Protein AF-A0A941W0R6-F1 (afdb_monomer)

Radius of gyration: 14.32 Å; Cα contacts (8 Å, |Δi|>4): 228; chains: 1; bounding box: 32×29×42 Å

pLDDT: mean 78.8, std 10.46, range [39.97, 89.06]

Solvent-accessible surface area (backbone atoms only — not comparable to full-atom values): 5483 Å² total; per-residue (Å²): 129,91,82,47,37,38,59,55,15,20,52,53,25,25,52,52,34,41,53,53,44,52,53,34,68,80,35,56,68,47,50,74,68,55,45,52,67,53,50,49,32,51,42,7,21,52,12,0,23,45,16,18,58,65,39,83,90,55,53,65,67,58,17,19,52,42,0,16,53,17,5,19,53,9,28,32,54,17,35,52,51,31,35,75,73,66,79,43,66,72,75,51,27,59,54,38,17,53,47,7,20,53,25,0,22,52,15,6,40,50,31,60,67,58,59,60,75,79,114

Nearest PDB structures (foldseek):
  7pmx-assembly1_A  TM=2.601E-01  e=2.038E+00  Homo sapiens

Foldseek 3Di:
DPPQQLVVLLVVLLVQLQVLLVVCVVPVVCVVVVVNLVSLLVSLLSSLLSNLLVPPPDDLVVSLQSQLVSQLSSQLSSVVSNVVVVNDDPVVSVVSSVSSSNSRSNSSNVNVVVVVVPD

Mean predicted aligned error: 7.2 Å

Structure (mmCIF, N/CA/C/O backbone):
data_AF-A0A941W0R6-F1
#
_entry.id   AF-A0A941W0R6-F1
#
loop_
_atom_site.group_PDB
_atom_site.id
_atom_site.type_symbol
_atom_site.label_atom_id
_atom_site.label_alt_id
_atom_site.label_comp_id
_atom_site.label_asym_id
_atom_site.label_entity_id
_atom_site.label_seq_id
_atom_site.pdbx_PDB_ins_code
_atom_site.Cartn_x
_atom_site.Cartn_y
_atom_site.Cartn_z
_atom_site.occupancy
_atom_site.B_iso_or_equiv
_atom_site.auth_seq_id
_atom_site.auth_comp_id
_atom_site.auth_asym_id
_atom_site.auth_atom_id
_atom_site.pdbx_PDB_model_num
ATOM 1 N N . MET A 1 1 ? -9.851 -0.411 -24.935 1.00 40.41 1 MET A N 1
ATOM 2 C CA . MET A 1 1 ? -10.184 -0.100 -23.525 1.00 40.41 1 MET A CA 1
ATOM 3 C C . MET A 1 1 ? -8.895 -0.202 -22.721 1.00 40.41 1 MET A C 1
ATOM 5 O O . MET A 1 1 ? -8.222 -1.217 -22.845 1.00 40.41 1 MET A O 1
ATOM 9 N N . ALA A 1 2 ? -8.473 0.874 -22.050 1.00 39.97 2 ALA A N 1
ATOM 10 C CA . ALA A 1 2 ? -7.117 1.051 -21.518 1.00 39.97 2 ALA A CA 1
ATOM 11 C C . ALA A 1 2 ? -6.726 -0.046 -20.508 1.00 39.97 2 ALA A C 1
ATOM 13 O O . ALA A 1 2 ? -7.045 0.023 -19.326 1.00 39.97 2 ALA A O 1
ATOM 14 N N . ASN A 1 3 ? -6.029 -1.077 -20.985 1.00 55.22 3 ASN A N 1
ATOM 15 C CA . ASN A 1 3 ? -5.582 -2.227 -20.202 1.00 55.22 3 ASN A CA 1
ATOM 16 C C . ASN A 1 3 ? -4.275 -1.897 -19.457 1.00 55.22 3 ASN A C 1
ATOM 18 O O . ASN A 1 3 ? -3.305 -2.650 -19.525 1.00 55.22 3 ASN A O 1
ATOM 22 N N . SER A 1 4 ? -4.221 -0.729 -18.813 1.00 71.75 4 SER A N 1
ATOM 23 C CA . SER A 1 4 ? -3.016 -0.255 -18.138 1.00 71.75 4 SER A CA 1
ATOM 24 C C . SER A 1 4 ? -2.790 -1.097 -16.878 1.00 71.75 4 SER A C 1
ATOM 26 O O . SER A 1 4 ? -3.672 -1.149 -16.016 1.00 71.75 4 SER A O 1
ATOM 28 N N . PRO A 1 5 ? -1.634 -1.761 -16.731 1.00 77.00 5 PRO A N 1
ATOM 29 C CA . PRO A 1 5 ? -1.363 -2.673 -15.617 1.00 77.00 5 PRO A CA 1
ATOM 30 C C . PRO A 1 5 ? -1.497 -2.001 -14.244 1.00 77.00 5 PRO A C 1
ATOM 32 O O . PRO A 1 5 ? -1.936 -2.633 -13.287 1.00 77.00 5 PRO A O 1
ATOM 35 N N . THR A 1 6 ? -1.236 -0.696 -14.172 1.00 76.81 6 THR A N 1
ATOM 36 C CA . THR A 1 6 ? -1.455 0.146 -12.989 1.00 76.81 6 THR A CA 1
ATOM 37 C C . THR A 1 6 ? -2.925 0.222 -12.572 1.00 76.81 6 THR A C 1
ATOM 39 O O . THR A 1 6 ? -3.209 0.148 -11.384 1.00 76.81 6 THR A O 1
ATOM 42 N N . ILE A 1 7 ? -3.869 0.316 -13.517 1.00 81.19 7 ILE A N 1
ATOM 43 C CA . ILE A 1 7 ? -5.309 0.404 -13.211 1.00 81.19 7 ILE A CA 1
ATOM 44 C C . ILE A 1 7 ? -5.815 -0.930 -12.663 1.00 81.19 7 ILE A C 1
ATOM 46 O O . ILE A 1 7 ? -6.550 -0.953 -11.680 1.00 81.19 7 ILE A O 1
ATOM 50 N N . LYS A 1 8 ? -5.385 -2.053 -13.256 1.00 83.69 8 LYS A N 1
ATOM 51 C CA . LYS A 1 8 ? -5.716 -3.388 -12.732 1.00 83.69 8 LYS A CA 1
ATOM 52 C C . LYS A 1 8 ? -5.158 -3.597 -11.332 1.00 83.69 8 LYS A C 1
ATOM 54 O O . LYS A 1 8 ? -5.874 -4.076 -10.460 1.00 83.69 8 LYS A O 1
ATOM 59 N N . ALA A 1 9 ? -3.895 -3.231 -11.128 1.00 83.69 9 ALA A N 1
ATOM 60 C CA . ALA A 1 9 ? -3.255 -3.323 -9.827 1.00 83.69 9 ALA A CA 1
ATOM 61 C C . ALA A 1 9 ? -3.988 -2.472 -8.790 1.00 83.69 9 ALA A C 1
ATOM 63 O O . ALA A 1 9 ? -4.323 -2.991 -7.734 1.00 83.69 9 ALA A O 1
ATOM 64 N N . LEU A 1 10 ? -4.313 -1.220 -9.119 1.00 84.69 10 LEU A N 1
ATOM 65 C CA . LEU A 1 10 ? -5.071 -0.323 -8.251 1.00 84.69 10 LEU A CA 1
ATOM 66 C C . LEU A 1 10 ? -6.441 -0.917 -7.910 1.00 84.69 10 LEU A C 1
ATOM 68 O O . LEU A 1 10 ? -6.776 -0.990 -6.738 1.00 84.69 10 LEU A O 1
ATOM 72 N N . GLY A 1 11 ? -7.183 -1.437 -8.892 1.00 84.81 11 GLY A N 1
ATOM 73 C CA . GLY A 1 11 ? -8.467 -2.100 -8.647 1.00 84.81 11 GLY A CA 1
ATOM 74 C C . GLY A 1 11 ? -8.355 -3.291 -7.689 1.00 84.81 11 GLY A C 1
ATOM 75 O O . GLY A 1 11 ? -9.101 -3.368 -6.717 1.00 84.81 11 GLY A O 1
ATOM 76 N N . ILE A 1 12 ? -7.387 -4.189 -7.912 1.00 86.50 12 ILE A N 1
ATOM 77 C CA . ILE A 1 12 ? -7.142 -5.339 -7.024 1.00 86.50 12 ILE A CA 1
ATOM 78 C C . ILE A 1 12 ? -6.722 -4.866 -5.626 1.00 86.50 12 ILE A C 1
ATOM 80 O O . ILE A 1 12 ? -7.243 -5.356 -4.627 1.00 86.50 12 ILE A O 1
ATOM 84 N N . GLY A 1 13 ? -5.810 -3.896 -5.549 1.00 85.00 13 GLY A N 1
ATOM 85 C CA . GLY A 1 13 ? -5.323 -3.324 -4.298 1.00 85.00 13 GLY A CA 1
ATOM 86 C C . GLY A 1 13 ? -6.431 -2.656 -3.490 1.00 85.00 13 GLY A C 1
ATOM 87 O O . GLY A 1 13 ? -6.513 -2.864 -2.283 1.00 85.00 13 GLY A O 1
ATOM 88 N N . THR A 1 14 ? -7.321 -1.909 -4.146 1.00 84.81 14 THR A N 1
ATOM 89 C CA . THR A 1 14 ? -8.486 -1.288 -3.510 1.00 84.81 14 THR A CA 1
ATOM 90 C C . THR A 1 14 ? -9.445 -2.344 -2.978 1.00 84.81 14 THR A C 1
ATOM 92 O O . THR A 1 14 ? -9.871 -2.235 -1.835 1.00 84.81 14 THR A O 1
ATOM 95 N N . VAL A 1 15 ? -9.752 -3.389 -3.753 1.00 87.00 15 VAL A N 1
ATOM 96 C CA . VAL A 1 15 ? -10.620 -4.481 -3.278 1.00 87.00 15 VAL A CA 1
ATOM 97 C C . VAL A 1 15 ? -10.009 -5.161 -2.052 1.00 87.00 15 VAL A C 1
ATOM 99 O O . VAL A 1 15 ? -10.704 -5.356 -1.060 1.00 87.00 15 VAL A O 1
ATOM 102 N N . LEU A 1 16 ? -8.707 -5.463 -2.077 1.00 85.94 16 LEU A N 1
ATOM 103 C CA . LEU A 1 16 ? -8.007 -6.060 -0.935 1.00 85.94 16 LEU A CA 1
ATOM 104 C C . LEU A 1 16 ? -8.016 -5.148 0.298 1.00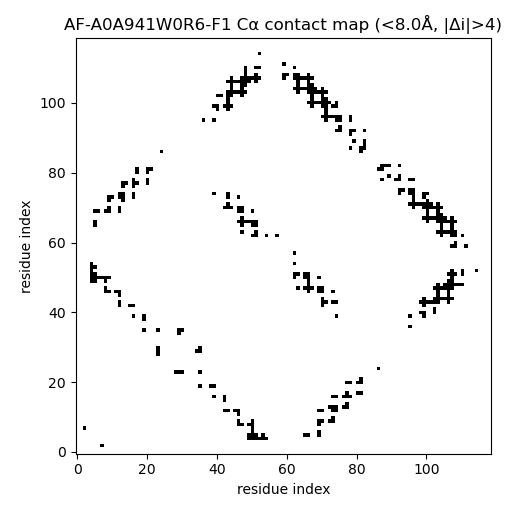 85.94 16 LEU A C 1
ATOM 106 O O . LEU A 1 16 ? -8.258 -5.630 1.402 1.00 85.94 16 LEU A O 1
ATOM 110 N N . GLN A 1 17 ? -7.789 -3.845 0.115 1.00 84.88 17 GLN A N 1
ATOM 111 C CA . GLN A 1 17 ? -7.866 -2.856 1.190 1.00 84.88 17 GLN A CA 1
ATOM 112 C C . GLN A 1 17 ? -9.273 -2.783 1.794 1.00 84.88 17 GLN A C 1
ATOM 114 O O . GLN A 1 17 ? -9.419 -2.828 3.010 1.00 84.88 17 GLN A O 1
ATOM 119 N N . VAL A 1 18 ? -10.317 -2.739 0.963 1.00 83.06 18 VAL A N 1
ATOM 120 C CA . VAL A 1 18 ? -11.709 -2.704 1.436 1.00 83.06 18 VAL A CA 1
ATOM 121 C C . VAL A 1 18 ? -12.065 -3.979 2.198 1.00 83.06 18 VAL A C 1
ATOM 123 O O . VAL A 1 18 ? -12.637 -3.896 3.279 1.00 83.06 18 VAL A O 1
ATOM 126 N N . VAL A 1 19 ? -11.692 -5.157 1.688 1.00 84.62 19 VAL A N 1
ATOM 127 C CA . VAL A 1 19 ? -11.919 -6.433 2.389 1.00 84.62 19 VAL A CA 1
ATOM 128 C C . VAL A 1 19 ? -11.219 -6.441 3.746 1.00 84.62 19 VAL A C 1
ATOM 130 O O . VAL A 1 19 ? -11.808 -6.855 4.739 1.00 84.62 19 VAL A O 1
ATOM 133 N N . MET A 1 20 ? -9.981 -5.959 3.806 1.00 84.25 20 MET A N 1
ATOM 134 C CA . MET A 1 20 ? -9.204 -5.895 5.040 1.00 84.25 20 MET A CA 1
ATOM 135 C C . MET A 1 20 ? -9.814 -4.928 6.068 1.00 84.25 20 MET A C 1
ATOM 137 O O . MET A 1 20 ? -9.930 -5.287 7.239 1.00 84.25 20 MET A O 1
ATOM 141 N N . VAL A 1 21 ? -10.270 -3.756 5.625 1.00 81.06 21 VAL A N 1
ATOM 142 C CA . VAL A 1 21 ? -10.999 -2.791 6.460 1.00 81.06 21 VAL A CA 1
ATOM 143 C C . VAL A 1 21 ? -12.284 -3.406 7.009 1.00 81.06 21 VAL A C 1
ATOM 145 O O . VAL A 1 21 ? -12.516 -3.357 8.212 1.00 81.06 21 VAL A O 1
ATOM 148 N N . LEU A 1 22 ? -13.084 -4.049 6.153 1.00 81.25 22 LEU A N 1
ATOM 149 C CA . LEU A 1 22 ? -14.323 -4.705 6.572 1.00 81.25 22 LEU A CA 1
ATOM 150 C C . LEU A 1 22 ? -14.052 -5.799 7.608 1.00 81.25 22 LEU A C 1
ATOM 152 O O . LEU A 1 22 ? -14.691 -5.820 8.655 1.00 81.25 22 LEU A O 1
ATOM 156 N N . LEU A 1 23 ? -13.082 -6.682 7.355 1.00 80.88 23 LEU A N 1
ATOM 157 C CA . LEU A 1 23 ? -12.707 -7.743 8.297 1.00 80.88 23 LEU A CA 1
ATOM 158 C C . LEU A 1 23 ? -12.299 -7.186 9.657 1.00 80.88 23 LEU A C 1
ATOM 160 O O . LEU A 1 23 ? -12.639 -7.750 10.693 1.00 80.88 23 LEU A O 1
ATOM 164 N N . GLY A 1 24 ? -11.569 -6.081 9.652 1.00 72.19 24 GLY A N 1
ATOM 165 C CA . GLY A 1 24 ? -11.121 -5.453 10.872 1.00 72.19 24 GLY A CA 1
ATOM 166 C C . GLY A 1 24 ? -12.205 -4.685 11.634 1.00 72.19 24 GLY A C 1
ATOM 167 O O . GLY A 1 24 ? -12.138 -4.649 12.858 1.00 72.19 24 GLY A O 1
ATOM 168 N N . ASN A 1 25 ? -13.227 -4.171 10.944 1.00 75.88 25 ASN A N 1
ATOM 169 C CA . ASN A 1 25 ? -14.439 -3.635 11.571 1.00 75.88 25 ASN A CA 1
ATOM 170 C C . ASN A 1 25 ? -15.224 -4.744 12.299 1.00 75.88 25 ASN A C 1
ATOM 172 O O . ASN A 1 25 ? -15.585 -4.619 13.466 1.00 75.88 25 ASN A O 1
ATOM 176 N N . PHE A 1 26 ? -15.419 -5.894 11.643 1.00 78.38 26 PHE A N 1
ATOM 177 C CA . PHE A 1 26 ? -16.123 -7.030 12.255 1.00 78.38 26 PHE A CA 1
ATOM 178 C C . PHE A 1 26 ? -15.316 -7.729 13.360 1.00 78.38 26 PHE A C 1
ATOM 180 O O . PHE A 1 26 ? -15.901 -8.400 14.211 1.00 78.38 26 PHE A O 1
ATOM 187 N N . VAL A 1 27 ? -13.985 -7.591 13.360 1.00 78.81 27 VAL A N 1
ATOM 188 C CA . VAL A 1 27 ? -13.088 -8.241 14.326 1.00 78.81 27 VAL A CA 1
ATOM 189 C C . VAL A 1 27 ? -12.105 -7.217 14.922 1.00 78.81 27 VAL A C 1
ATOM 191 O O . VAL A 1 27 ? -10.924 -7.197 14.556 1.00 78.81 27 VAL A O 1
ATOM 194 N N . PRO A 1 28 ? -12.546 -6.398 15.900 1.00 71.19 28 PRO A N 1
ATOM 195 C CA . PRO A 1 28 ? -11.727 -5.337 16.503 1.00 71.19 28 PRO A CA 1
ATOM 196 C C . PRO A 1 28 ? -10.426 -5.838 17.151 1.00 71.19 28 PRO A C 1
ATOM 198 O O . PRO A 1 28 ? -9.448 -5.100 17.275 1.00 71.19 28 PRO A O 1
ATOM 201 N N . SER A 1 29 ? -10.367 -7.119 17.535 1.00 74.88 29 SER A N 1
ATOM 202 C CA . SER A 1 29 ? -9.158 -7.745 18.083 1.00 74.88 29 SER A CA 1
ATOM 203 C C . SER A 1 29 ? -7.996 -7.791 17.082 1.00 74.88 29 SER A C 1
ATOM 205 O O . SER A 1 29 ? -6.840 -7.739 17.499 1.00 74.88 29 SER A O 1
ATOM 207 N N . LEU A 1 30 ? -8.269 -7.807 15.771 1.00 69.44 30 LEU A N 1
ATOM 208 C CA . LEU A 1 30 ? -7.232 -7.719 14.736 1.00 69.44 30 LEU A CA 1
ATOM 209 C C . LEU A 1 30 ? -6.615 -6.317 14.674 1.00 69.44 30 LEU A C 1
ATOM 211 O O . LEU A 1 30 ? -5.412 -6.171 14.443 1.00 69.44 30 LEU A O 1
ATOM 215 N N . GLN A 1 31 ? -7.426 -5.286 14.909 1.00 66.62 31 GLN A N 1
ATOM 216 C CA . GLN A 1 31 ? -6.956 -3.906 14.982 1.00 66.62 31 GLN A CA 1
ATOM 217 C C . GLN A 1 31 ? -6.092 -3.694 16.229 1.00 66.62 31 GLN A C 1
ATOM 219 O O . GLN A 1 31 ? -4.991 -3.153 16.125 1.00 66.62 31 GLN A O 1
ATOM 224 N N . ALA A 1 32 ? -6.540 -4.206 17.381 1.00 68.69 32 ALA A N 1
ATOM 225 C CA . ALA A 1 32 ? -5.808 -4.134 18.647 1.00 68.69 32 ALA A CA 1
ATOM 226 C C . ALA A 1 32 ? -4.457 -4.873 18.609 1.00 68.69 32 ALA A C 1
ATOM 228 O O . ALA A 1 32 ? -3.503 -4.451 19.256 1.00 68.69 32 ALA A O 1
ATOM 229 N N . ALA A 1 33 ? -4.348 -5.937 17.808 1.00 74.31 33 ALA A N 1
ATOM 230 C CA . ALA A 1 33 ? -3.106 -6.679 17.602 1.00 74.31 33 ALA A CA 1
ATOM 231 C C . ALA A 1 33 ? -2.095 -5.974 16.669 1.00 74.31 33 ALA A C 1
ATOM 233 O O . ALA A 1 33 ? -1.035 -6.529 16.386 1.00 74.31 33 ALA A O 1
ATOM 234 N N . GLY A 1 34 ? -2.4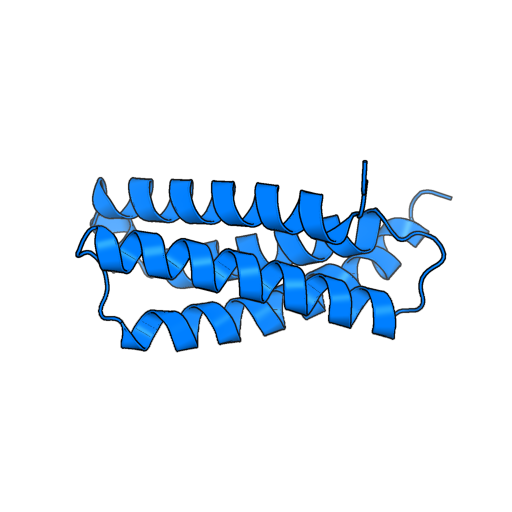09 -4.781 16.146 1.00 70.50 34 GLY A N 1
ATOM 235 C CA . GLY A 1 34 ? -1.524 -4.055 15.230 1.00 70.50 34 GLY A CA 1
ATOM 236 C C . GLY A 1 34 ? -1.398 -4.702 13.846 1.00 70.50 34 GLY A C 1
ATOM 237 O O . GLY A 1 34 ? -0.479 -4.383 13.092 1.00 70.50 34 GLY A O 1
ATOM 238 N N . LEU A 1 35 ? -2.323 -5.595 13.476 1.00 77.81 35 LEU A N 1
ATOM 239 C CA . LEU A 1 35 ? -2.301 -6.271 12.175 1.00 77.81 35 LEU A CA 1
ATOM 240 C C . LEU A 1 35 ? -2.713 -5.340 11.031 1.00 77.81 35 LEU A C 1
ATOM 242 O O . LEU A 1 35 ? -2.355 -5.592 9.884 1.00 77.81 35 LEU A O 1
ATOM 246 N N . PHE A 1 36 ? -3.413 -4.243 11.331 1.00 74.94 36 PHE A N 1
ATOM 247 C CA . PHE A 1 36 ? -3.890 -3.293 10.328 1.00 74.94 36 PHE A CA 1
ATOM 248 C C . PHE A 1 36 ? -2.765 -2.622 9.525 1.00 74.94 36 PHE A C 1
ATOM 250 O O . PHE A 1 36 ? -2.761 -2.739 8.298 1.00 74.94 36 PHE A O 1
ATOM 257 N N . PRO A 1 37 ? -1.779 -1.967 10.170 1.00 76.06 37 PRO A N 1
ATOM 258 C CA . PRO A 1 37 ? -0.640 -1.389 9.462 1.00 76.06 37 PRO A CA 1
ATOM 259 C C . PRO A 1 37 ? 0.174 -2.431 8.689 1.00 76.06 37 PRO A C 1
ATOM 261 O O . PRO A 1 37 ? 0.631 -2.157 7.578 1.00 76.06 37 PRO A O 1
ATOM 264 N N . ILE A 1 38 ? 0.331 -3.636 9.247 1.00 82.94 38 ILE A N 1
ATOM 265 C CA . ILE A 1 38 ? 1.084 -4.728 8.617 1.00 82.94 38 ILE A CA 1
ATOM 266 C C . ILE A 1 38 ? 0.366 -5.197 7.348 1.00 82.94 38 ILE A C 1
ATOM 268 O O . ILE A 1 38 ? 0.976 -5.253 6.280 1.00 82.94 38 ILE A O 1
ATOM 272 N N . ALA A 1 39 ? -0.934 -5.479 7.441 1.00 83.69 39 ALA A N 1
ATOM 273 C CA . ALA A 1 39 ? -1.750 -5.909 6.314 1.00 83.69 39 ALA A CA 1
ATOM 274 C C . ALA A 1 39 ? -1.853 -4.815 5.244 1.00 83.69 39 ALA A C 1
ATOM 276 O O . ALA A 1 39 ? -1.643 -5.099 4.068 1.00 83.69 39 ALA A O 1
ATOM 277 N N . GLY A 1 40 ? -2.080 -3.559 5.638 1.00 81.44 40 GLY A N 1
ATOM 278 C CA . GLY A 1 40 ? -2.115 -2.425 4.715 1.00 81.44 40 GLY A CA 1
ATOM 279 C C . GLY A 1 40 ? -0.799 -2.255 3.951 1.00 81.44 40 GLY A C 1
ATOM 280 O O . GLY A 1 40 ? -0.805 -2.101 2.730 1.00 81.44 40 GLY A O 1
ATOM 281 N N . THR A 1 41 ? 0.338 -2.378 4.641 1.00 84.50 41 THR A N 1
ATOM 282 C CA . THR A 1 41 ? 1.672 -2.333 4.020 1.00 84.50 41 THR A CA 1
ATOM 283 C C . THR A 1 41 ? 1.884 -3.520 3.079 1.00 84.50 41 THR A C 1
ATOM 285 O O . THR A 1 41 ? 2.329 -3.330 1.948 1.00 84.50 41 THR A O 1
ATOM 288 N N . ALA A 1 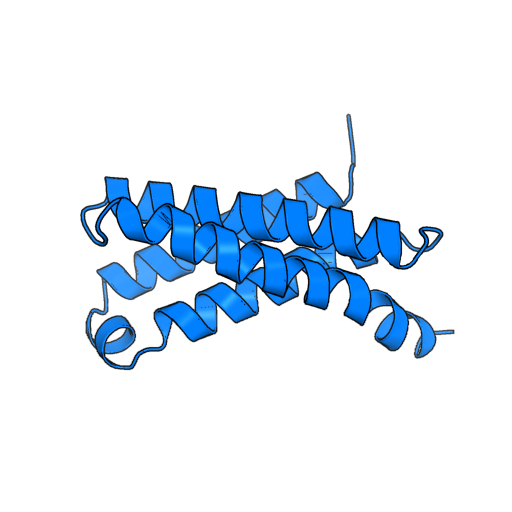42 ? 1.516 -4.737 3.489 1.00 86.94 42 ALA A N 1
ATOM 289 C CA . ALA A 1 42 ? 1.620 -5.929 2.649 1.00 86.94 42 ALA A CA 1
ATOM 290 C C . ALA A 1 42 ? 0.763 -5.816 1.378 1.00 86.94 42 ALA A C 1
ATOM 292 O O . ALA A 1 42 ? 1.237 -6.125 0.283 1.00 86.94 42 ALA A O 1
ATOM 293 N N . ILE A 1 43 ? -0.465 -5.303 1.497 1.00 88.44 43 ILE A N 1
ATOM 294 C CA . ILE A 1 43 ? -1.334 -5.015 0.352 1.00 88.44 43 ILE A CA 1
ATOM 295 C C . ILE A 1 43 ? -0.698 -3.940 -0.530 1.00 88.44 43 ILE A C 1
ATOM 297 O O . ILE A 1 43 ? -0.693 -4.095 -1.748 1.00 88.44 43 ILE A O 1
ATOM 301 N N . GLY A 1 44 ? -0.094 -2.898 0.048 1.00 84.56 44 GLY A N 1
ATOM 302 C CA . GLY A 1 44 ? 0.680 -1.900 -0.693 1.00 84.56 44 GLY A CA 1
ATOM 303 C C . GLY A 1 44 ? 1.789 -2.537 -1.538 1.00 84.56 44 GLY A C 1
ATOM 304 O O . GLY A 1 44 ? 1.839 -2.311 -2.747 1.00 84.56 44 GLY A O 1
ATOM 305 N N . VAL A 1 45 ? 2.611 -3.412 -0.944 1.00 88.06 45 VAL A N 1
ATOM 306 C CA . VAL A 1 45 ? 3.658 -4.168 -1.660 1.00 88.06 45 VAL A CA 1
ATOM 307 C C . VAL A 1 45 ? 3.066 -5.034 -2.773 1.00 88.06 45 VAL A C 1
ATOM 309 O O . VAL A 1 45 ? 3.554 -4.999 -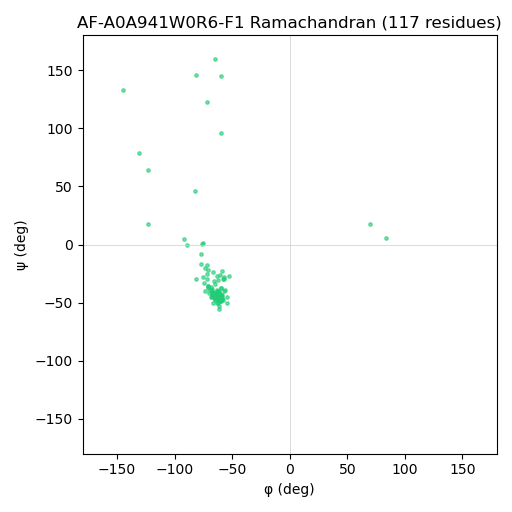3.902 1.00 88.06 45 VAL A O 1
ATOM 312 N N . LEU A 1 46 ? 2.003 -5.792 -2.497 1.00 88.81 46 LEU A N 1
ATOM 313 C CA . LEU A 1 46 ? 1.346 -6.649 -3.491 1.00 88.81 46 LEU A CA 1
ATOM 314 C C . LEU A 1 46 ? 0.781 -5.840 -4.661 1.00 88.81 46 LEU A C 1
ATOM 316 O O . LEU A 1 46 ? 0.979 -6.200 -5.821 1.00 88.81 46 LEU A O 1
ATOM 320 N N . THR A 1 47 ? 0.131 -4.719 -4.361 1.00 88.06 47 THR A N 1
ATOM 321 C CA . THR A 1 47 ? -0.431 -3.791 -5.347 1.00 88.06 47 THR A CA 1
ATOM 322 C C . THR A 1 47 ? 0.677 -3.230 -6.235 1.00 88.06 47 THR A C 1
ATOM 324 O O . THR A 1 47 ? 0.587 -3.269 -7.463 1.00 88.06 47 THR A O 1
ATOM 327 N N . GLY A 1 48 ? 1.778 -2.790 -5.623 1.00 84.00 48 GLY A N 1
ATOM 328 C CA . GLY A 1 48 ? 2.954 -2.315 -6.339 1.00 84.00 48 GLY A CA 1
ATOM 329 C C . GLY A 1 48 ? 3.592 -3.377 -7.232 1.00 84.00 48 GLY A C 1
ATOM 330 O O . GLY A 1 48 ? 3.955 -3.114 -8.381 1.00 84.00 48 GLY A O 1
ATOM 331 N N . TRP A 1 49 ? 3.677 -4.606 -6.730 1.00 87.25 49 TRP A N 1
ATOM 332 C CA . TRP A 1 49 ? 4.213 -5.738 -7.474 1.00 87.25 49 TRP A CA 1
ATOM 333 C C . TRP A 1 49 ? 3.336 -6.111 -8.673 1.00 87.25 49 TRP A C 1
ATOM 335 O O . TRP A 1 49 ? 3.853 -6.337 -9.767 1.00 87.25 49 TRP A O 1
ATOM 345 N N . LEU A 1 50 ? 2.010 -6.104 -8.521 1.00 86.62 50 LEU A N 1
ATOM 346 C CA . LEU A 1 50 ? 1.083 -6.325 -9.634 1.00 86.62 50 LEU A CA 1
ATOM 347 C C . LEU A 1 50 ? 1.240 -5.252 -10.721 1.00 86.62 50 LEU A C 1
ATOM 349 O O . LEU A 1 50 ? 1.274 -5.589 -11.907 1.00 86.62 50 LEU A O 1
ATOM 353 N N . ALA A 1 51 ? 1.404 -3.984 -10.326 1.00 85.44 51 ALA A N 1
ATOM 354 C CA . ALA A 1 51 ? 1.611 -2.880 -11.262 1.00 85.44 51 ALA A CA 1
ATOM 355 C C . ALA A 1 51 ? 2.907 -3.062 -12.071 1.00 85.44 51 ALA A C 1
ATOM 357 O O . ALA A 1 51 ? 2.883 -2.990 -13.300 1.00 85.44 51 ALA A O 1
ATOM 358 N N . GLY A 1 52 ? 4.025 -3.373 -11.405 1.00 81.94 52 GLY A N 1
ATOM 359 C CA . GLY A 1 52 ? 5.313 -3.569 -12.075 1.00 81.94 52 GLY A CA 1
ATOM 360 C C . GLY A 1 52 ? 5.404 -4.866 -12.893 1.00 81.94 52 GLY A C 1
ATOM 361 O O . GLY A 1 52 ? 6.094 -4.901 -13.914 1.00 81.94 52 GLY A O 1
ATOM 362 N N . ARG A 1 53 ? 4.688 -5.933 -12.502 1.00 84.12 53 ARG A N 1
ATOM 363 C CA . ARG A 1 53 ? 4.674 -7.219 -13.224 1.00 84.12 53 ARG A CA 1
ATOM 364 C C . ARG A 1 53 ? 4.052 -7.090 -14.613 1.00 84.12 53 ARG A C 1
ATOM 366 O O . ARG A 1 53 ? 4.504 -7.750 -15.543 1.00 84.12 53 ARG A O 1
ATOM 373 N N . GLY A 1 54 ? 3.061 -6.217 -14.772 1.00 80.12 54 GLY A N 1
ATOM 374 C CA . GLY A 1 54 ? 2.466 -5.922 -16.074 1.00 80.12 54 GLY A CA 1
ATOM 375 C C . GLY A 1 54 ? 3.329 -5.041 -16.987 1.00 80.12 54 GLY A C 1
ATOM 376 O O . GLY A 1 54 ? 2.895 -4.723 -18.091 1.00 80.12 54 GLY A O 1
ATOM 377 N N . MET A 1 55 ? 4.534 -4.644 -16.555 1.00 81.19 55 MET A N 1
ATOM 378 C CA . MET A 1 55 ? 5.439 -3.752 -17.290 1.00 81.19 55 MET A CA 1
ATOM 379 C C . MET A 1 55 ? 6.822 -4.401 -17.530 1.00 81.19 55 MET A C 1
ATOM 381 O O . MET A 1 55 ? 7.843 -3.908 -17.034 1.00 81.19 55 MET A O 1
ATOM 385 N N . PRO A 1 56 ? 6.904 -5.509 -18.298 1.00 71.00 56 PRO A N 1
ATOM 386 C CA . PRO A 1 56 ? 8.133 -6.288 -18.457 1.00 71.00 56 PRO A CA 1
ATOM 387 C C . PRO A 1 56 ? 9.300 -5.480 -19.048 1.00 71.00 56 PRO A C 1
ATOM 389 O O . PRO A 1 56 ? 10.417 -5.607 -18.553 1.00 71.00 56 PRO A O 1
ATOM 392 N N . ALA A 1 57 ? 9.040 -4.580 -20.001 1.00 76.25 57 ALA A N 1
ATOM 393 C CA . ALA A 1 57 ? 10.056 -3.748 -20.658 1.00 76.25 57 ALA A CA 1
ATOM 394 C C . ALA A 1 57 ? 10.350 -2.402 -19.954 1.00 76.25 57 ALA A C 1
ATOM 396 O O . ALA A 1 57 ? 11.173 -1.625 -20.432 1.00 76.25 57 ALA A O 1
ATOM 397 N N . ALA A 1 58 ? 9.684 -2.091 -18.836 1.00 77.56 58 ALA A N 1
ATOM 398 C CA . ALA A 1 58 ? 9.852 -0.807 -18.155 1.00 77.56 58 ALA A CA 1
ATOM 399 C C . ALA A 1 58 ? 11.102 -0.767 -17.260 1.00 77.56 58 ALA A C 1
ATOM 401 O O . ALA A 1 58 ? 11.455 -1.756 -16.609 1.00 77.56 58 ALA A O 1
ATOM 402 N N . SER A 1 59 ? 11.732 0.409 -17.178 1.00 83.94 59 SER A N 1
ATOM 403 C CA . SER A 1 59 ? 12.867 0.664 -16.287 1.00 83.94 59 SER A CA 1
ATOM 404 C C . SER A 1 59 ? 12.469 0.562 -14.807 1.00 83.94 59 SER A C 1
ATOM 406 O O . SER A 1 59 ? 11.296 0.694 -14.447 1.00 83.94 59 SER A O 1
ATOM 408 N N . THR A 1 60 ? 13.449 0.357 -13.915 1.00 82.62 60 THR A N 1
ATOM 409 C CA . THR A 1 60 ? 13.192 0.256 -12.463 1.00 82.62 60 THR A CA 1
ATOM 410 C C . THR A 1 60 ? 12.464 1.485 -11.924 1.00 82.62 60 THR A C 1
ATOM 412 O O . THR A 1 60 ? 11.560 1.334 -11.110 1.00 82.62 60 THR A O 1
ATOM 415 N N . GLY A 1 61 ? 12.818 2.685 -12.401 1.00 83.12 61 GLY A N 1
ATOM 416 C CA . GLY A 1 61 ? 12.175 3.931 -11.975 1.00 83.12 61 GLY A CA 1
ATOM 417 C C . GLY A 1 61 ? 10.692 3.985 -12.344 1.00 83.12 61 GLY A C 1
ATOM 418 O O . GLY A 1 61 ? 9.870 4.340 -11.507 1.00 83.12 61 GLY A O 1
ATOM 419 N N . VAL A 1 62 ? 10.333 3.544 -13.554 1.00 83.69 62 VAL A N 1
ATOM 420 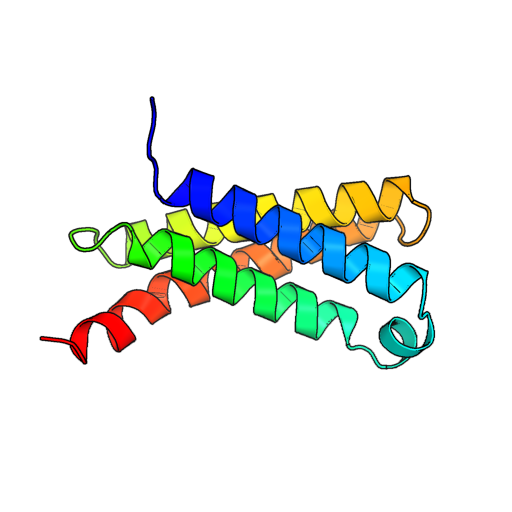C CA . VAL A 1 62 ? 8.933 3.492 -14.015 1.00 83.69 62 VAL A CA 1
ATOM 421 C C . VAL A 1 62 ? 8.128 2.435 -13.252 1.00 83.69 62 VAL A C 1
ATOM 423 O O . VAL A 1 62 ? 6.960 2.645 -12.924 1.00 83.69 62 VAL A O 1
ATOM 426 N N . ARG A 1 63 ? 8.742 1.297 -12.913 1.00 83.19 63 ARG A N 1
ATOM 427 C CA . ARG A 1 63 ? 8.107 0.265 -12.075 1.00 83.19 63 ARG A CA 1
ATOM 428 C C . ARG A 1 63 ? 7.893 0.740 -10.637 1.00 83.19 63 ARG A C 1
ATOM 430 O O . ARG A 1 63 ? 6.842 0.481 -10.063 1.00 83.19 63 ARG A O 1
ATOM 437 N N . ALA A 1 64 ? 8.866 1.452 -10.072 1.00 85.88 64 ALA A N 1
ATOM 438 C CA . ALA A 1 64 ? 8.763 2.027 -8.737 1.00 85.88 64 ALA A CA 1
ATOM 439 C C . ALA A 1 64 ? 7.662 3.094 -8.672 1.00 85.88 64 ALA A C 1
ATOM 441 O O . ALA A 1 64 ? 6.816 3.041 -7.787 1.00 85.88 64 ALA A O 1
ATOM 442 N N . SER A 1 65 ? 7.622 4.027 -9.629 1.00 85.94 65 SER A N 1
ATOM 443 C CA . SER A 1 65 ? 6.615 5.094 -9.640 1.00 85.94 65 SER A CA 1
ATOM 444 C C . SER A 1 65 ? 5.205 4.559 -9.889 1.00 85.94 65 SER A C 1
ATOM 446 O O . SER A 1 65 ? 4.281 4.920 -9.166 1.00 85.94 65 SER A O 1
ATOM 448 N N . SER A 1 66 ? 5.029 3.646 -10.849 1.00 84.88 66 SER A N 1
ATOM 449 C CA . SER A 1 66 ? 3.727 3.011 -11.100 1.00 84.88 66 SER A CA 1
ATOM 450 C C . SER A 1 66 ? 3.244 2.186 -9.907 1.00 84.88 66 SER A C 1
ATOM 452 O O . SER A 1 66 ? 2.060 2.240 -9.572 1.00 84.88 66 SER A O 1
ATOM 454 N N . GLY A 1 67 ? 4.149 1.469 -9.237 1.00 84.75 67 GLY A N 1
ATOM 455 C CA . GLY A 1 67 ? 3.835 0.729 -8.023 1.00 84.75 67 GLY A CA 1
ATOM 456 C C . GLY A 1 67 ? 3.475 1.643 -6.853 1.00 84.75 67 GLY A C 1
ATOM 457 O O . GLY A 1 67 ? 2.498 1.377 -6.158 1.00 84.75 67 GLY A O 1
ATOM 458 N N . ALA A 1 68 ? 4.201 2.748 -6.675 1.00 87.19 68 ALA A N 1
ATOM 459 C CA . ALA A 1 68 ? 3.927 3.739 -5.640 1.00 87.19 68 ALA A CA 1
ATOM 460 C C . ALA A 1 68 ? 2.564 4.413 -5.841 1.00 87.19 68 ALA A C 1
ATOM 462 O O . ALA A 1 68 ? 1.788 4.508 -4.896 1.00 87.19 68 ALA A O 1
ATOM 463 N N . VAL A 1 69 ? 2.232 4.812 -7.073 1.00 88.00 69 VAL A N 1
ATOM 464 C CA . VAL A 1 69 ? 0.930 5.417 -7.401 1.00 88.00 69 VAL A CA 1
ATOM 465 C C . VAL A 1 69 ? -0.211 4.417 -7.208 1.00 88.00 69 VAL A C 1
ATOM 467 O O . VAL A 1 69 ? -1.237 4.770 -6.630 1.00 88.00 69 VAL A O 1
ATOM 470 N N . ALA A 1 70 ? -0.039 3.165 -7.643 1.00 85.94 70 ALA A N 1
ATOM 471 C CA . ALA A 1 70 ? -1.052 2.130 -7.440 1.00 85.94 70 ALA A CA 1
ATOM 472 C C . ALA A 1 70 ? -1.258 1.817 -5.949 1.00 85.94 70 ALA A C 1
ATOM 474 O O . ALA A 1 70 ? -2.398 1.735 -5.498 1.00 85.94 70 ALA A 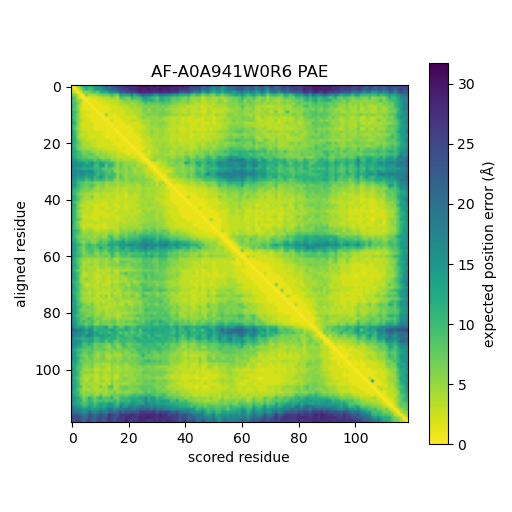O 1
ATOM 475 N N . GLY A 1 71 ? -0.168 1.686 -5.186 1.00 83.00 71 GLY A N 1
ATOM 476 C CA . GLY A 1 71 ? -0.200 1.454 -3.743 1.00 83.00 71 GLY A CA 1
ATOM 477 C C . GLY A 1 71 ? -0.863 2.604 -2.988 1.00 83.00 71 GLY A C 1
ATOM 478 O O . GLY A 1 71 ? -1.813 2.366 -2.247 1.00 83.00 71 GLY A O 1
ATOM 479 N N . ALA A 1 72 ? -0.437 3.844 -3.246 1.00 86.25 72 ALA A N 1
ATOM 480 C CA . ALA A 1 72 ? -1.022 5.045 -2.651 1.00 86.25 72 ALA A CA 1
ATOM 481 C C . ALA A 1 72 ? -2.517 5.166 -2.968 1.00 86.25 72 ALA A C 1
ATOM 483 O O . ALA A 1 72 ? -3.325 5.397 -2.073 1.00 86.25 72 ALA A O 1
ATOM 484 N N . GLY A 1 73 ? -2.898 4.968 -4.236 1.00 85.56 73 GLY A N 1
ATOM 485 C CA . GLY A 1 73 ? -4.292 5.022 -4.668 1.00 85.56 73 GLY A CA 1
ATOM 486 C C . GLY A 1 73 ? -5.152 3.979 -3.959 1.00 85.56 73 GLY A C 1
ATOM 487 O O . GLY A 1 73 ? -6.210 4.310 -3.428 1.00 85.56 73 GLY A O 1
ATOM 488 N N . ALA A 1 74 ? -4.673 2.736 -3.876 1.00 86.06 74 ALA A N 1
ATOM 489 C CA . ALA A 1 74 ? -5.359 1.674 -3.151 1.00 86.06 74 ALA A CA 1
ATOM 490 C C . ALA A 1 74 ? -5.499 1.983 -1.651 1.00 86.06 74 ALA A C 1
ATOM 492 O O . ALA A 1 74 ? -6.588 1.830 -1.101 1.00 86.06 74 ALA A O 1
ATOM 493 N N . GLY A 1 75 ? -4.428 2.443 -0.994 1.00 82.19 75 GLY A N 1
ATOM 494 C CA . GLY A 1 75 ? -4.433 2.755 0.438 1.00 82.19 75 GLY A CA 1
ATOM 495 C C . GLY A 1 75 ? -5.300 3.955 0.806 1.00 82.19 75 GLY A C 1
ATOM 496 O O . GLY A 1 75 ? -6.022 3.897 1.801 1.00 82.19 75 GLY A O 1
ATOM 497 N N . ILE A 1 76 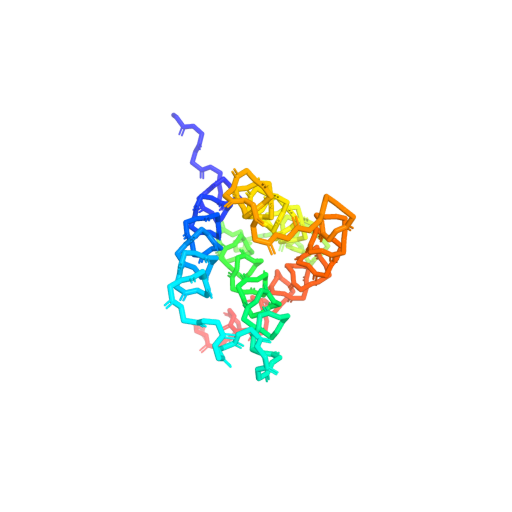? -5.291 5.013 -0.012 1.00 86.38 76 ILE A N 1
ATOM 498 C CA . ILE A 1 76 ? -6.173 6.174 0.168 1.00 86.38 76 ILE A CA 1
ATOM 499 C C . ILE A 1 76 ? -7.631 5.743 0.013 1.00 86.38 76 ILE A C 1
ATOM 501 O O . ILE A 1 76 ? -8.436 6.017 0.897 1.00 86.38 76 ILE A O 1
ATOM 505 N N . LEU A 1 77 ? -7.972 5.024 -1.062 1.00 84.69 77 LEU A N 1
ATOM 506 C CA . LEU A 1 77 ? -9.345 4.567 -1.296 1.00 84.69 77 LEU A CA 1
ATOM 507 C C . LEU A 1 77 ? -9.837 3.632 -0.187 1.00 84.69 77 LEU A C 1
ATOM 509 O O . LEU A 1 77 ? -10.948 3.805 0.305 1.00 84.69 77 LEU A O 1
ATOM 513 N N . GLY A 1 78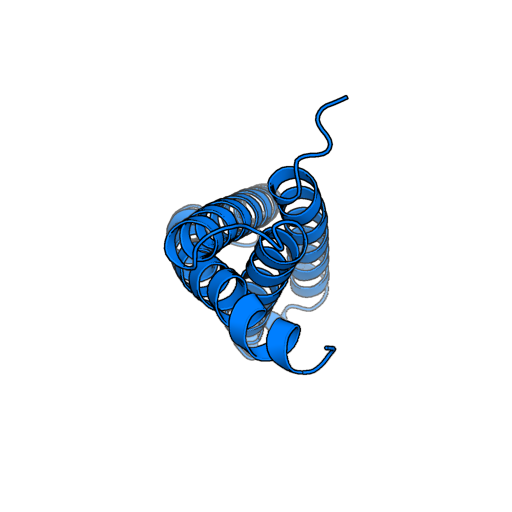 ? -8.999 2.691 0.253 1.00 80.12 78 GLY A N 1
ATOM 514 C CA . GLY A 1 78 ? -9.305 1.816 1.385 1.00 80.12 78 GLY A CA 1
ATOM 515 C C . GLY A 1 78 ? -9.573 2.584 2.676 1.00 80.12 78 GLY A C 1
ATOM 516 O O . GLY A 1 78 ? -10.557 2.331 3.367 1.00 80.12 78 GLY A O 1
ATOM 517 N N . SER A 1 79 ? -8.733 3.574 2.969 1.00 80.31 79 SER A N 1
ATOM 518 C CA . SER A 1 79 ? -8.861 4.373 4.190 1.00 80.31 79 SER A CA 1
ATOM 519 C C . SER A 1 79 ? -10.065 5.303 4.154 1.00 80.31 79 SER A C 1
ATOM 521 O O . SER A 1 79 ? -10.716 5.473 5.176 1.00 80.31 79 SER A O 1
ATOM 523 N N . LEU A 1 80 ? -10.409 5.855 2.988 1.00 83.00 80 LEU A N 1
ATOM 524 C CA . LEU A 1 80 ? -11.635 6.636 2.810 1.00 83.00 80 LEU A CA 1
ATOM 525 C C . LEU A 1 80 ? -12.883 5.788 3.069 1.00 83.00 80 LEU A C 1
ATOM 527 O O . LEU A 1 80 ? -13.805 6.258 3.732 1.00 83.00 80 LEU A O 1
ATOM 531 N N . VAL A 1 81 ? -12.898 4.534 2.604 1.00 81.25 81 VAL A N 1
ATOM 532 C CA . VAL A 1 81 ? -13.977 3.587 2.925 1.00 81.25 81 VAL A CA 1
ATOM 533 C C . VAL A 1 81 ? -14.025 3.319 4.430 1.00 81.25 81 VAL A C 1
ATOM 535 O O . VAL A 1 81 ? -15.098 3.368 5.019 1.00 81.25 81 VAL A O 1
ATOM 538 N N . SER A 1 82 ? -12.875 3.127 5.078 1.00 75.50 82 SER A N 1
ATOM 539 C CA . SER A 1 82 ? -12.796 2.924 6.531 1.00 75.50 82 SER A CA 1
ATOM 540 C C . SER A 1 82 ? -13.286 4.134 7.338 1.00 75.50 82 SER A C 1
ATOM 542 O O . SER A 1 82 ? -14.021 3.976 8.308 1.00 75.50 82 SER A O 1
ATOM 544 N N . THR A 1 83 ? -12.953 5.357 6.914 1.00 79.44 83 THR A N 1
ATOM 545 C CA . THR A 1 83 ? -13.461 6.588 7.536 1.00 79.44 83 THR A CA 1
ATOM 546 C C . THR A 1 83 ? -14.963 6.756 7.312 1.00 79.44 83 THR A C 1
ATOM 548 O O . THR A 1 83 ? -15.664 7.169 8.231 1.00 79.44 83 THR A O 1
ATOM 551 N N . ALA A 1 84 ? -15.483 6.396 6.134 1.00 80.06 84 ALA A N 1
ATOM 552 C CA . ALA A 1 84 ? -16.922 6.416 5.862 1.00 80.06 84 ALA A CA 1
ATOM 553 C C . ALA A 1 84 ? -17.700 5.392 6.709 1.00 80.06 84 ALA A C 1
ATOM 555 O O . ALA A 1 84 ? -18.843 5.648 7.077 1.00 80.06 84 ALA A O 1
ATOM 556 N N . LEU A 1 85 ? -17.071 4.261 7.046 1.00 77.19 85 LEU A N 1
ATOM 557 C CA . LEU A 1 85 ? -17.609 3.248 7.960 1.00 77.19 85 LEU A CA 1
ATOM 558 C C . LEU A 1 85 ? -17.495 3.641 9.445 1.00 77.19 85 LEU A C 1
ATOM 560 O O . LEU A 1 85 ? -18.080 2.972 10.290 1.00 77.19 85 LEU A O 1
ATOM 564 N N . GLY A 1 86 ? -16.791 4.732 9.766 1.00 69.12 86 GLY A N 1
ATOM 565 C CA . GLY A 1 86 ? -16.629 5.233 11.133 1.00 69.12 86 GLY A CA 1
ATOM 566 C C . GLY A 1 86 ? -15.507 4.569 11.940 1.00 69.12 86 GLY A C 1
ATOM 567 O O . GLY A 1 86 ? -15.345 4.898 13.111 1.00 69.12 86 GLY A O 1
ATOM 568 N N . ASP A 1 87 ? -14.706 3.690 11.330 1.00 67.06 87 ASP A N 1
ATOM 569 C CA . ASP A 1 87 ? -13.670 2.911 12.027 1.00 67.06 87 ASP A CA 1
ATOM 570 C C . ASP A 1 87 ? -12.435 3.736 12.406 1.00 67.06 87 ASP A C 1
ATOM 572 O O . ASP A 1 87 ? -11.749 3.443 13.389 1.00 67.06 87 ASP A O 1
ATOM 576 N N . VAL A 1 88 ? -12.079 4.732 11.584 1.00 67.19 88 VAL A N 1
ATOM 577 C CA . VAL A 1 88 ? -10.761 5.372 11.669 1.00 67.19 88 VAL A CA 1
ATOM 578 C C . VAL A 1 88 ? -10.828 6.874 11.360 1.00 67.19 88 VAL A C 1
ATOM 580 O O . VAL A 1 88 ? -11.407 7.261 10.338 1.00 67.19 88 VAL A O 1
ATOM 583 N N . PRO A 1 89 ? -10.200 7.742 12.186 1.00 72.75 89 PRO A N 1
ATOM 584 C CA . PRO A 1 89 ? -10.170 9.183 11.950 1.00 72.75 89 PRO A CA 1
ATOM 585 C C . PRO A 1 89 ? -9.514 9.535 10.610 1.00 72.75 89 PRO A C 1
ATOM 587 O O . PRO A 1 89 ? -8.525 8.921 10.209 1.00 72.75 89 PRO A O 1
ATOM 590 N N . MET A 1 90 ? -10.020 10.589 9.956 1.00 73.44 90 MET A N 1
ATOM 591 C CA . MET A 1 90 ? -9.577 11.057 8.629 1.00 73.44 90 MET A CA 1
ATOM 592 C C . MET A 1 90 ? -8.056 11.287 8.539 1.00 73.44 90 MET A C 1
ATOM 594 O O . MET A 1 90 ? -7.454 11.124 7.481 1.00 73.44 90 MET A O 1
ATOM 598 N N . ASN A 1 91 ? -7.403 11.600 9.661 1.00 71.94 91 ASN A N 1
ATOM 599 C CA . ASN A 1 91 ? -5.953 11.782 9.718 1.00 71.94 91 ASN A CA 1
ATOM 600 C C . ASN A 1 91 ? -5.169 10.510 9.320 1.00 71.94 91 ASN A C 1
ATOM 602 O O . ASN A 1 91 ? -4.059 10.594 8.793 1.00 71.94 91 ASN A O 1
ATOM 606 N N . ASN A 1 92 ? -5.763 9.325 9.494 1.00 73.62 92 ASN A N 1
ATOM 607 C CA . ASN A 1 92 ? -5.132 8.056 9.139 1.00 73.62 92 ASN A CA 1
ATOM 608 C C . ASN A 1 92 ? -5.152 7.783 7.630 1.00 73.62 92 ASN A C 1
ATOM 610 O O . ASN A 1 92 ? -4.345 6.980 7.169 1.00 73.62 92 ASN A O 1
ATOM 614 N N . VAL A 1 93 ? -5.984 8.482 6.846 1.00 80.06 93 VAL A N 1
ATOM 615 C CA . VAL A 1 93 ? -5.997 8.370 5.376 1.00 80.06 93 VAL A CA 1
ATOM 616 C C . VAL A 1 93 ? -4.652 8.791 4.791 1.00 80.06 93 VAL A C 1
ATOM 618 O O . VAL A 1 93 ? -4.121 8.123 3.905 1.00 80.06 93 VAL A O 1
ATOM 621 N N . MET A 1 94 ? -4.055 9.858 5.329 1.00 78.12 94 MET A N 1
ATOM 622 C CA . MET A 1 94 ? -2.743 10.340 4.888 1.00 78.12 94 MET A CA 1
ATOM 623 C C . MET A 1 94 ? -1.619 9.375 5.272 1.00 78.12 94 MET A C 1
ATOM 625 O O . MET A 1 94 ? -0.718 9.126 4.472 1.00 78.12 94 MET A O 1
ATOM 629 N N . ILE A 1 95 ? -1.687 8.787 6.469 1.00 81.50 95 ILE A N 1
ATOM 630 C CA . ILE A 1 95 ? -0.698 7.809 6.946 1.00 81.50 95 ILE A CA 1
ATOM 631 C C . ILE A 1 95 ? -0.788 6.516 6.129 1.00 81.50 95 ILE A C 1
ATOM 633 O O . ILE A 1 95 ? 0.229 5.974 5.689 1.00 81.50 95 ILE A O 1
ATOM 637 N N . ALA A 1 96 ? -2.001 6.029 5.883 1.00 80.81 96 ALA A N 1
ATOM 638 C CA . ALA A 1 96 ? -2.239 4.851 5.067 1.00 80.81 96 ALA A CA 1
ATOM 639 C C . ALA A 1 96 ? -1.831 5.088 3.610 1.00 80.81 96 ALA A C 1
ATOM 641 O O . ALA A 1 96 ? -1.149 4.251 3.025 1.00 80.81 96 ALA A O 1
ATOM 642 N N . GLY A 1 97 ? -2.157 6.250 3.040 1.00 83.31 97 GLY A N 1
ATOM 643 C CA . GLY A 1 97 ? -1.699 6.649 1.712 1.00 83.31 97 GLY A CA 1
ATOM 644 C C . GLY A 1 97 ? -0.174 6.717 1.618 1.00 83.31 97 GLY A C 1
ATOM 645 O O . GLY A 1 97 ? 0.409 6.136 0.709 1.00 83.31 97 GLY A O 1
ATOM 646 N N . GLY A 1 98 ? 0.494 7.350 2.585 1.00 84.56 98 GLY A N 1
ATOM 647 C CA . GLY A 1 98 ? 1.955 7.467 2.612 1.00 84.56 98 GLY A CA 1
ATOM 648 C C . GLY A 1 98 ? 2.677 6.127 2.797 1.00 84.56 98 GLY A C 1
ATOM 649 O O . GLY A 1 98 ? 3.631 5.829 2.079 1.00 84.56 98 GLY A O 1
ATOM 650 N N . SER A 1 99 ? 2.206 5.279 3.712 1.00 83.19 99 SER A N 1
ATOM 651 C CA . SER A 1 99 ? 2.795 3.951 3.942 1.00 83.19 99 SER A CA 1
ATOM 652 C C . SER A 1 99 ? 2.594 3.016 2.747 1.00 83.19 99 SER A C 1
ATOM 654 O O . SER A 1 99 ? 3.539 2.357 2.312 1.00 83.19 99 SER A O 1
ATOM 656 N N . THR A 1 100 ? 1.399 3.007 2.151 1.00 84.50 100 THR A N 1
ATOM 657 C CA . THR A 1 100 ? 1.107 2.203 0.953 1.00 84.50 100 THR A CA 1
ATOM 658 C C . THR A 1 100 ? 1.769 2.741 -0.310 1.00 84.50 100 THR A C 1
ATOM 660 O O . THR A 1 100 ? 2.076 1.952 -1.201 1.00 84.50 100 THR A O 1
ATOM 663 N N . LEU A 1 101 ? 2.069 4.042 -0.375 1.00 88.00 101 LEU A N 1
ATOM 664 C CA . LEU A 1 101 ? 2.897 4.639 -1.423 1.00 88.00 101 LEU A CA 1
ATOM 665 C C . LEU A 1 101 ? 4.306 4.048 -1.399 1.00 88.00 101 LEU A C 1
ATOM 667 O O . LEU A 1 101 ? 4.788 3.543 -2.413 1.00 88.00 101 LEU A O 1
ATOM 671 N N . VAL A 1 102 ? 4.962 4.076 -0.236 1.00 89.06 102 VAL A N 1
ATOM 672 C CA . VAL A 1 102 ? 6.321 3.535 -0.082 1.00 89.06 102 VAL A CA 1
ATOM 673 C C . VAL A 1 102 ? 6.317 2.025 -0.315 1.00 89.06 102 VAL A C 1
ATOM 675 O O . VAL A 1 102 ? 7.124 1.516 -1.095 1.00 89.06 102 VAL A O 1
ATOM 678 N N . ALA A 1 103 ? 5.363 1.313 0.285 1.00 89.00 103 ALA A N 1
ATOM 679 C CA . ALA A 1 103 ? 5.198 -0.124 0.103 1.00 89.00 103 ALA A CA 1
ATOM 680 C C . ALA A 1 103 ? 4.951 -0.498 -1.367 1.00 89.00 103 ALA A C 1
ATOM 682 O O . ALA A 1 103 ? 5.577 -1.419 -1.888 1.00 89.00 103 ALA A O 1
ATOM 683 N N . GLY A 1 104 ? 4.099 0.256 -2.063 1.00 86.00 104 GLY A N 1
ATOM 684 C CA . GLY A 1 104 ? 3.833 0.097 -3.489 1.00 86.00 104 GLY A CA 1
ATOM 685 C C . GLY A 1 104 ? 5.066 0.347 -4.349 1.00 86.00 104 GLY A C 1
ATOM 686 O O . GLY A 1 104 ? 5.339 -0.417 -5.276 1.00 86.00 104 GLY A O 1
ATOM 687 N N . GLY A 1 105 ? 5.874 1.352 -4.014 1.00 86.88 105 GLY A N 1
ATOM 688 C CA . GLY A 1 105 ? 7.157 1.587 -4.674 1.00 86.88 105 GLY A CA 1
ATOM 689 C C . GLY A 1 105 ? 8.111 0.400 -4.524 1.00 86.88 105 GLY A C 1
ATOM 690 O O . GLY A 1 105 ? 8.677 -0.073 -5.513 1.00 86.88 105 GLY A O 1
ATOM 691 N N . ILE A 1 106 ? 8.223 -0.143 -3.306 1.00 89.06 106 ILE A N 1
ATOM 692 C CA . ILE A 1 106 ? 9.025 -1.342 -3.015 1.00 89.06 106 ILE A CA 1
ATOM 693 C C . ILE A 1 106 ? 8.501 -2.541 -3.812 1.00 89.06 106 ILE A C 1
ATOM 695 O O . ILE A 1 106 ? 9.272 -3.207 -4.503 1.00 89.06 106 ILE A O 1
ATOM 699 N N . GLY A 1 107 ? 7.190 -2.783 -3.788 1.00 85.94 107 GLY A N 1
ATOM 700 C CA . GLY A 1 107 ? 6.536 -3.837 -4.561 1.00 85.94 107 GLY A CA 1
ATOM 701 C C . GLY A 1 107 ? 6.839 -3.748 -6.054 1.00 85.94 107 GLY A C 1
ATOM 702 O O . GLY A 1 107 ? 7.215 -4.742 -6.678 1.00 85.94 107 GLY A O 1
ATOM 703 N N . GLY A 1 108 ? 6.766 -2.537 -6.611 1.00 83.38 108 GLY A N 1
ATOM 704 C CA . GLY A 1 108 ? 7.102 -2.256 -8.003 1.00 83.38 108 GLY A CA 1
ATOM 705 C C . GLY A 1 108 ? 8.546 -2.620 -8.343 1.00 83.38 108 GLY A C 1
ATOM 706 O O . GLY A 1 108 ? 8.794 -3.269 -9.360 1.00 83.38 108 GLY A O 1
ATOM 707 N N . ILE A 1 109 ? 9.504 -2.295 -7.473 1.00 86.62 109 ILE A N 1
ATOM 708 C CA . ILE A 1 109 ? 10.923 -2.641 -7.655 1.00 86.62 109 ILE A CA 1
ATOM 709 C C . ILE A 1 109 ? 11.151 -4.156 -7.556 1.00 86.62 109 ILE A C 1
ATOM 711 O O . ILE A 1 109 ? 11.878 -4.722 -8.380 1.00 86.62 109 ILE A O 1
ATOM 715 N N . LEU A 1 110 ? 10.508 -4.831 -6.596 1.00 86.69 110 LEU A N 1
ATOM 716 C CA . LEU A 1 110 ? 10.668 -6.271 -6.353 1.00 86.69 110 LEU A CA 1
ATOM 717 C C . LEU A 1 110 ? 10.354 -7.118 -7.592 1.00 86.69 110 LEU A C 1
ATOM 719 O O . LEU A 1 110 ? 10.965 -8.167 -7.805 1.00 86.69 110 LEU A O 1
ATOM 723 N N . THR A 1 111 ? 9.486 -6.633 -8.480 1.00 83.00 111 THR A N 1
ATOM 724 C CA . THR A 1 111 ? 9.180 -7.307 -9.751 1.00 83.00 111 THR A CA 1
ATOM 725 C C . THR A 1 111 ? 10.413 -7.553 -10.617 1.00 83.00 111 THR A C 1
ATOM 727 O O . THR A 1 111 ? 10.437 -8.528 -11.358 1.00 83.00 111 THR A O 1
ATOM 730 N N . ARG A 1 112 ? 11.457 -6.716 -10.538 1.00 72.81 112 ARG A N 1
ATOM 731 C CA . ARG A 1 112 ? 12.696 -6.892 -11.314 1.00 72.81 112 ARG A CA 1
ATOM 732 C C . ARG A 1 112 ? 13.519 -8.083 -10.824 1.00 72.81 112 ARG A C 1
ATOM 734 O O . ARG A 1 112 ? 14.117 -8.785 -11.636 1.00 72.81 112 ARG A O 1
ATOM 741 N N . PHE A 1 113 ? 13.544 -8.311 -9.514 1.00 72.50 113 PHE A N 1
ATOM 742 C CA . PHE A 1 113 ? 14.296 -9.409 -8.908 1.00 72.50 113 PHE A CA 1
ATOM 743 C C . PHE A 1 113 ? 13.618 -10.755 -9.165 1.00 72.50 113 PHE A C 1
ATOM 745 O O . PHE A 1 113 ? 14.289 -11.725 -9.505 1.00 72.50 113 PHE A O 1
ATOM 752 N N . PHE A 1 114 ? 12.286 -10.795 -9.098 1.00 68.25 114 PHE A N 1
ATOM 753 C CA . PHE A 1 114 ? 11.524 -12.019 -9.348 1.00 68.25 114 PHE A CA 1
ATOM 754 C C . PHE A 1 114 ? 11.300 -12.310 -10.838 1.00 68.25 114 PHE A C 1
ATOM 756 O O . PHE A 1 114 ? 11.277 -13.475 -11.216 1.00 68.25 114 PHE A O 1
ATOM 763 N N . ALA A 1 115 ? 11.226 -11.294 -11.709 1.00 59.50 115 ALA A N 1
ATOM 764 C CA . ALA A 1 115 ? 11.143 -11.510 -13.159 1.00 59.50 115 ALA A CA 1
ATOM 765 C C . ALA A 1 115 ? 12.424 -12.127 -13.751 1.00 59.50 115 ALA A C 1
ATOM 767 O O . ALA A 1 115 ? 12.358 -12.778 -14.786 1.00 59.50 115 ALA A O 1
ATOM 768 N N . ARG A 1 116 ? 13.581 -11.962 -13.093 1.00 53.00 116 ARG A N 1
ATOM 769 C CA . ARG A 1 116 ? 14.846 -12.591 -13.511 1.00 53.00 116 ARG A CA 1
ATOM 770 C C . ARG A 1 116 ? 14.907 -14.101 -13.264 1.00 53.00 116 ARG A C 1
ATOM 772 O O . ARG A 1 116 ? 15.768 -14.742 -13.843 1.00 53.00 116 ARG A O 1
ATOM 779 N N . LYS A 1 117 ? 14.040 -14.666 -12.415 1.00 42.97 117 LYS A N 1
ATOM 780 C CA . LYS A 1 117 ? 14.083 -16.094 -12.044 1.00 42.97 117 LYS A CA 1
ATOM 781 C C . LYS A 1 117 ? 13.202 -16.986 -12.939 1.00 42.97 117 LYS A C 1
ATOM 783 O O . LYS A 1 117 ? 13.062 -18.171 -12.663 1.00 42.97 117 LYS A O 1
ATOM 788 N N . SER A 1 118 ? 12.590 -16.433 -13.986 1.00 42.28 118 SER A N 1
ATOM 789 C CA . SER A 1 118 ? 11.682 -17.162 -14.889 1.00 42.28 118 SER A CA 1
ATOM 790 C C . SER A 1 118 ? 12.113 -17.119 -16.361 1.00 42.28 118 SER A C 1
ATOM 792 O O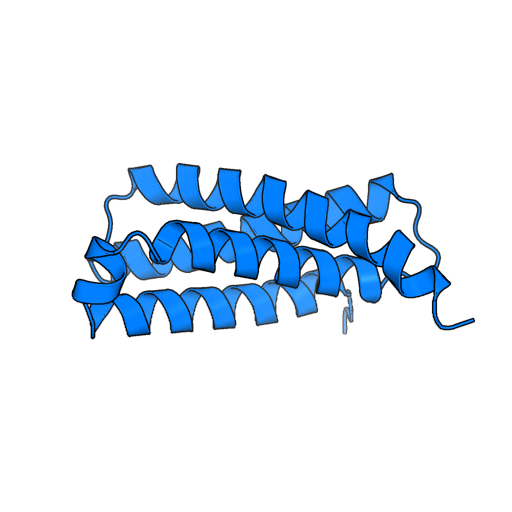 . SER A 1 118 ? 11.280 -17.381 -17.224 1.00 42.28 118 SER A O 1
ATOM 794 N N . ALA A 1 119 ? 13.374 -16.773 -16.640 1.00 40.28 119 ALA A N 1
ATOM 795 C CA . ALA A 1 119 ? 13.982 -16.832 -17.969 1.00 40.28 119 ALA A CA 1
ATOM 796 C C . ALA A 1 119 ? 15.108 -17.867 -17.980 1.00 40.28 119 ALA A C 1
ATOM 798 O O . ALA A 1 119 ? 15.840 -17.917 -16.964 1.00 40.28 119 ALA A O 1
#

Secondary structure (DSSP, 8-state):
----HHHHHHHHHHHHHHHHHHHHHH-HHHHHTTHHHHHHHHHHHHHHHHHHHT-TT--HHHHHHHHHHHHHHHHHHHHHHHHHTTSS-THHHHHHHHHHHHHHHHHHHHHHHHHGGG-

Sequence (119 aa):
MANSPTIKALGIGTVLQVVMVLLGNFVPSLQAAGLFPIAGTAIGVLTGWLAGRGMPAASTGVRASSGAVAGAGAGILGSLVSTALGDVPMNNVMIAGGSTLVAGGIGGILTRFFARKSA